Protein AF-A0A8J7WN67-F1 (afdb_monomer_lite)

Structure (mmCIF, N/CA/C/O backbone):
data_AF-A0A8J7WN67-F1
#
_entry.id   AF-A0A8J7WN67-F1
#
loop_
_atom_site.group_PDB
_atom_site.id
_atom_site.type_symbol
_atom_site.label_atom_id
_atom_site.label_alt_id
_atom_site.label_comp_id
_atom_site.label_asym_id
_atom_site.label_entity_id
_atom_site.label_seq_id
_atom_site.pdbx_PDB_ins_code
_atom_site.Cartn_x
_atom_site.Cartn_y
_atom_site.Cartn_z
_atom_site.occupancy
_atom_site.B_iso_or_equiv
_atom_site.auth_seq_id
_atom_site.auth_comp_id
_atom_site.auth_asym_id
_atom_site.auth_atom_id
_atom_site.pdbx_PDB_model_num
ATOM 1 N N . MET A 1 1 ? -8.769 19.699 -2.636 1.00 36.16 1 MET A N 1
ATOM 2 C CA . MET A 1 1 ? -9.204 18.817 -1.532 1.00 36.16 1 MET A CA 1
ATOM 3 C C . MET A 1 1 ? -9.669 17.515 -2.174 1.00 36.16 1 MET A C 1
ATOM 5 O O . MET A 1 1 ? -10.727 17.507 -2.778 1.00 36.16 1 MET A O 1
ATOM 9 N N . ILE A 1 2 ? -8.824 16.480 -2.238 1.00 42.72 2 ILE A N 1
ATOM 10 C CA . ILE A 1 2 ? -9.183 15.226 -2.929 1.00 42.72 2 ILE A CA 1
ATOM 11 C C . ILE A 1 2 ? -9.849 14.322 -1.897 1.00 42.72 2 ILE A C 1
ATOM 13 O O . ILE A 1 2 ? -9.195 13.940 -0.925 1.00 42.72 2 ILE A O 1
ATOM 17 N N . SER A 1 3 ? -11.139 14.047 -2.081 1.00 40.03 3 SER A N 1
ATOM 18 C CA . SER A 1 3 ? -11.943 13.208 -1.195 1.00 40.03 3 SER A CA 1
ATOM 19 C C . SER A 1 3 ? -11.244 11.877 -0.918 1.00 40.03 3 SER A C 1
ATOM 21 O O . SER A 1 3 ? -10.801 11.166 -1.822 1.00 40.03 3 SER A O 1
ATOM 23 N N . ARG A 1 4 ? -11.088 11.590 0.374 1.00 59.88 4 ARG A N 1
ATOM 24 C CA . ARG A 1 4 ? -10.411 10.424 0.936 1.00 59.88 4 ARG A CA 1
ATOM 25 C C . ARG A 1 4 ? -11.395 9.250 0.952 1.00 59.88 4 ARG A C 1
ATOM 27 O O . ARG A 1 4 ? -11.805 8.811 2.017 1.00 59.88 4 ARG A O 1
ATOM 34 N N . THR A 1 5 ? -11.834 8.795 -0.218 1.00 68.50 5 THR A N 1
ATOM 35 C CA . THR A 1 5 ? -12.753 7.652 -0.296 1.00 68.50 5 THR A CA 1
ATOM 36 C C . THR A 1 5 ? -11.936 6.371 -0.372 1.00 68.50 5 THR A C 1
ATOM 38 O O . THR A 1 5 ? -11.173 6.170 -1.321 1.00 68.50 5 THR A O 1
ATOM 41 N N . ALA A 1 6 ? -12.053 5.538 0.661 1.00 75.00 6 ALA A N 1
ATOM 42 C CA . ALA A 1 6 ? -11.533 4.180 0.635 1.00 75.00 6 ALA A CA 1
ATOM 43 C C . ALA A 1 6 ? -12.230 3.397 -0.496 1.00 75.00 6 ALA A C 1
ATOM 45 O O . ALA A 1 6 ? -13.436 3.568 -0.688 1.00 75.00 6 ALA A O 1
ATOM 46 N N . PRO A 1 7 ? -11.497 2.590 -1.279 1.00 85.50 7 PRO A N 1
ATOM 47 C CA . PRO A 1 7 ? -12.092 1.821 -2.368 1.00 85.50 7 PRO A CA 1
ATOM 48 C C . PRO A 1 7 ? -13.049 0.753 -1.820 1.00 85.50 7 PRO A C 1
ATOM 50 O O . PRO A 1 7 ? -12.815 0.185 -0.753 1.00 85.50 7 PRO A O 1
ATOM 53 N N . THR A 1 8 ? -14.109 0.449 -2.567 1.00 89.19 8 THR A N 1
ATOM 54 C CA . THR A 1 8 ? -14.980 -0.695 -2.267 1.00 89.19 8 THR A CA 1
ATOM 55 C C . THR A 1 8 ? -14.362 -1.992 -2.790 1.00 89.19 8 THR A C 1
ATOM 57 O O . THR A 1 8 ? -13.479 -1.982 -3.648 1.00 89.19 8 THR A O 1
ATOM 60 N N . ARG A 1 9 ? -14.845 -3.140 -2.305 1.00 89.44 9 ARG A N 1
ATOM 61 C CA . ARG A 1 9 ? -14.397 -4.462 -2.770 1.00 89.44 9 ARG A CA 1
ATOM 62 C C . ARG A 1 9 ? -14.527 -4.618 -4.289 1.00 89.44 9 ARG A C 1
ATOM 64 O O . ARG A 1 9 ? -13.596 -5.086 -4.938 1.00 89.44 9 ARG A O 1
ATOM 71 N N . GLU A 1 10 ? -15.658 -4.204 -4.849 1.00 89.38 10 GLU A N 1
ATOM 72 C CA . GLU A 1 10 ? -15.941 -4.298 -6.285 1.00 89.38 10 GLU A CA 1
ATOM 73 C C . GLU A 1 10 ? -14.968 -3.453 -7.114 1.00 89.38 10 GLU A C 1
ATOM 75 O O . GLU A 1 10 ? -14.415 -3.944 -8.095 1.00 89.38 10 GLU A O 1
ATOM 80 N N . GLU A 1 11 ? -14.657 -2.235 -6.662 1.00 88.38 11 GLU A N 1
ATOM 81 C CA . GLU A 1 11 ? -13.677 -1.343 -7.299 1.00 88.38 11 GLU A CA 1
ATOM 82 C C . GLU A 1 11 ? -12.257 -1.931 -7.318 1.00 88.38 11 GLU A C 1
ATOM 84 O O . GLU A 1 11 ? -11.473 -1.696 -8.245 1.00 88.38 11 GLU A O 1
ATOM 89 N N . ILE A 1 12 ? -11.900 -2.690 -6.280 1.00 89.50 12 ILE A N 1
ATOM 90 C CA . ILE A 1 12 ? -10.606 -3.369 -6.182 1.00 89.50 12 ILE A CA 1
ATOM 91 C C . ILE A 1 12 ? -10.578 -4.562 -7.147 1.00 89.50 12 ILE A C 1
ATOM 93 O O . ILE A 1 12 ? -9.608 -4.725 -7.888 1.00 89.50 12 ILE A O 1
ATOM 97 N N . ILE A 1 13 ? -11.643 -5.366 -7.182 1.00 88.88 13 ILE A N 1
ATOM 98 C CA . ILE A 1 13 ? -11.752 -6.538 -8.066 1.00 88.88 13 ILE A CA 1
ATOM 99 C C . ILE A 1 13 ? -11.790 -6.118 -9.540 1.00 88.88 13 ILE A C 1
ATOM 101 O O . ILE A 1 13 ? -11.140 -6.753 -10.371 1.00 88.88 13 ILE A O 1
ATOM 105 N N . ALA A 1 14 ? -12.467 -5.014 -9.868 1.00 89.38 14 ALA A N 1
ATOM 106 C CA . ALA A 1 14 ? -12.557 -4.480 -11.226 1.00 89.38 14 ALA A CA 1
ATOM 107 C C . ALA A 1 14 ? -11.191 -4.098 -11.827 1.00 89.38 14 ALA A C 1
ATOM 109 O O . ALA A 1 14 ? -11.031 -4.085 -13.046 1.00 89.38 14 ALA A O 1
ATOM 110 N N . ARG A 1 15 ? -10.169 -3.838 -10.995 1.00 86.44 15 ARG A N 1
ATOM 111 C CA . ARG A 1 15 ? -8.791 -3.596 -11.464 1.00 86.44 15 ARG A CA 1
ATOM 112 C C . ARG A 1 15 ? -8.061 -4.861 -11.921 1.00 86.44 15 ARG A C 1
ATOM 114 O O . ARG A 1 15 ? -6.970 -4.766 -12.482 1.00 86.44 15 ARG A O 1
ATOM 121 N N . GLY A 1 16 ? -8.652 -6.034 -11.710 1.00 90.56 16 GLY A N 1
ATOM 122 C CA . GLY A 1 16 ? -8.095 -7.322 -12.095 1.00 90.56 16 GLY A CA 1
ATOM 123 C C . GLY A 1 16 ? -7.224 -7.934 -11.003 1.00 90.56 16 GLY A C 1
ATOM 124 O O . GLY A 1 16 ? -7.460 -7.754 -9.813 1.00 90.56 16 GLY A O 1
ATOM 125 N N . VAL A 1 17 ? -6.213 -8.706 -11.406 1.00 90.44 17 VAL A N 1
ATOM 126 C CA . VAL A 1 17 ? -5.417 -9.552 -10.492 1.00 90.44 17 VAL A CA 1
ATOM 127 C C . VAL A 1 17 ? -4.293 -8.813 -9.760 1.00 90.44 17 VAL A C 1
ATOM 129 O O . VAL A 1 17 ? -3.751 -9.319 -8.773 1.00 90.44 17 VAL A O 1
ATOM 132 N N . ARG A 1 18 ? -3.897 -7.641 -10.264 1.00 92.62 18 ARG A N 1
ATOM 133 C CA . ARG A 1 18 ? -2.784 -6.840 -9.748 1.00 92.62 18 ARG A CA 1
ATOM 134 C C . ARG A 1 18 ? -3.163 -5.369 -9.752 1.00 92.62 18 ARG A C 1
ATOM 136 O O . ARG A 1 18 ? -3.704 -4.872 -10.732 1.00 92.62 18 ARG A O 1
ATOM 143 N N . ILE A 1 19 ? -2.788 -4.678 -8.687 1.00 92.44 19 ILE A N 1
ATOM 144 C CA . ILE A 1 19 ? -2.975 -3.241 -8.521 1.00 92.44 19 ILE A CA 1
ATOM 145 C C . ILE A 1 19 ? -1.603 -2.573 -8.495 1.00 92.44 19 ILE A C 1
ATOM 147 O O . ILE A 1 19 ? -0.637 -3.128 -7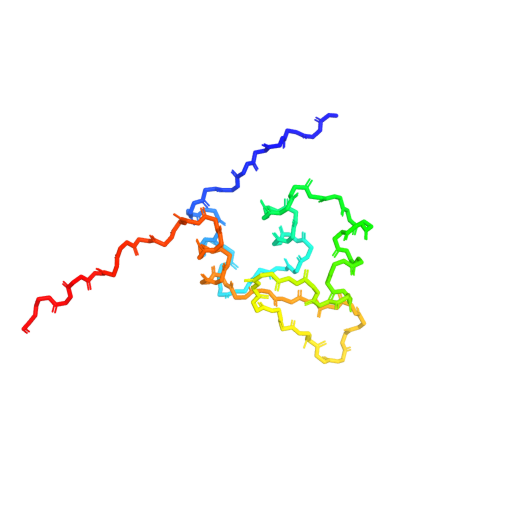.974 1.00 92.44 19 ILE A O 1
ATOM 151 N N . ASP A 1 20 ? -1.508 -1.382 -9.078 1.00 91.69 20 ASP A N 1
ATOM 152 C CA . ASP A 1 20 ? -0.308 -0.552 -8.997 1.00 91.69 20 ASP A CA 1
ATOM 153 C C . ASP A 1 20 ? 0.072 -0.263 -7.531 1.00 91.69 20 ASP A C 1
ATOM 155 O O . ASP A 1 20 ? -0.777 0.046 -6.692 1.00 91.69 20 ASP A O 1
ATOM 159 N N . GLY A 1 21 ? 1.365 -0.348 -7.224 1.00 91.56 21 GLY A N 1
ATOM 160 C CA . GLY A 1 21 ? 1.886 -0.220 -5.868 1.00 91.56 21 GLY A CA 1
ATOM 161 C C . GLY A 1 21 ? 1.538 1.108 -5.211 1.00 91.56 21 GLY A C 1
ATOM 162 O O . GLY A 1 21 ? 1.166 1.113 -4.040 1.00 91.56 21 GLY A O 1
ATOM 163 N N . LEU A 1 22 ? 1.597 2.221 -5.953 1.00 91.50 22 LEU A N 1
ATOM 164 C CA . LEU A 1 22 ? 1.215 3.533 -5.425 1.00 91.50 22 LEU A CA 1
ATOM 165 C C . LEU A 1 22 ? -0.273 3.601 -5.085 1.00 91.50 22 LEU A C 1
ATOM 167 O O . LEU A 1 22 ? -0.660 4.187 -4.074 1.00 91.50 22 LEU A O 1
ATOM 171 N N . THR A 1 23 ? -1.106 3.009 -5.932 1.00 91.75 23 THR A N 1
ATOM 172 C CA . THR A 1 23 ? -2.549 2.922 -5.707 1.00 91.75 23 THR A CA 1
ATOM 173 C C . THR A 1 23 ? -2.847 2.108 -4.448 1.00 91.75 23 THR A C 1
ATOM 175 O O . THR A 1 23 ? -3.600 2.567 -3.592 1.00 91.75 23 THR A O 1
ATOM 178 N N . ALA A 1 24 ? -2.189 0.958 -4.278 1.00 92.00 24 ALA A N 1
ATOM 179 C CA . ALA A 1 24 ? -2.354 0.108 -3.102 1.00 92.00 24 ALA A CA 1
ATOM 180 C C . ALA A 1 24 ? -1.924 0.806 -1.800 1.00 92.00 24 ALA A C 1
ATOM 182 O O . ALA A 1 24 ? -2.709 0.862 -0.855 1.00 92.00 24 ALA A O 1
ATOM 183 N N . VAL A 1 25 ? -0.727 1.409 -1.744 1.00 92.06 25 VAL A N 1
ATOM 184 C CA . VAL A 1 25 ? -0.268 2.117 -0.527 1.00 92.06 25 VAL A CA 1
ATOM 185 C C . VAL A 1 25 ? -1.122 3.339 -0.211 1.00 92.06 25 VAL A C 1
ATOM 187 O O . VAL A 1 25 ? -1.336 3.651 0.959 1.00 92.06 25 VAL A O 1
ATOM 190 N N . ARG A 1 26 ? -1.652 4.021 -1.232 1.00 91.00 26 ARG A N 1
ATOM 191 C CA . ARG A 1 26 ? -2.585 5.130 -1.030 1.00 91.00 26 ARG A CA 1
ATOM 192 C C . ARG A 1 26 ? -3.877 4.652 -0.375 1.00 91.00 26 ARG A C 1
ATOM 194 O O . ARG A 1 26 ? -4.387 5.343 0.498 1.00 91.00 26 ARG A O 1
ATOM 201 N N . TRP A 1 27 ? -4.414 3.513 -0.797 1.00 90.75 27 TRP A N 1
ATOM 202 C CA . TRP A 1 27 ? -5.646 2.968 -0.232 1.00 90.75 27 TRP A CA 1
ATOM 203 C C . TRP A 1 27 ? -5.454 2.390 1.167 1.00 90.75 27 TRP A C 1
ATOM 205 O O . TRP A 1 27 ? -6.297 2.619 2.024 1.00 90.75 27 TRP A O 1
ATOM 215 N N . ILE A 1 28 ? -4.342 1.695 1.400 1.00 89.69 28 ILE A N 1
ATOM 216 C CA . ILE A 1 28 ? -4.069 1.009 2.667 1.00 89.69 28 ILE A CA 1
ATOM 217 C C . ILE A 1 28 ? -3.589 1.984 3.747 1.00 89.69 28 ILE A C 1
ATOM 219 O O . ILE A 1 28 ? -4.108 1.977 4.857 1.00 89.69 28 ILE A O 1
ATOM 223 N N . TYR A 1 29 ? -2.620 2.845 3.429 1.00 89.56 29 TYR A N 1
ATOM 224 C CA . TYR A 1 29 ? -1.998 3.741 4.412 1.00 89.56 29 TYR A CA 1
ATOM 225 C C . TYR A 1 29 ? -2.500 5.187 4.329 1.00 89.56 29 TYR A C 1
ATOM 227 O O . TYR A 1 29 ? -2.122 6.019 5.150 1.00 89.56 29 TYR A O 1
ATOM 235 N N . GLY A 1 30 ? -3.308 5.539 3.321 1.00 89.44 30 GLY A N 1
ATOM 236 C CA . GLY A 1 30 ? -3.806 6.909 3.153 1.00 89.44 30 GLY A CA 1
ATOM 237 C C . GLY A 1 30 ? -2.725 7.931 2.779 1.00 89.44 30 GLY A C 1
ATOM 238 O O . GLY A 1 30 ? -2.929 9.133 2.957 1.00 89.44 30 GLY A O 1
ATOM 239 N N . VAL A 1 31 ? -1.568 7.480 2.283 1.00 90.25 31 VAL A N 1
ATOM 240 C CA . VAL A 1 31 ? -0.397 8.335 2.034 1.00 90.25 31 VAL A CA 1
ATOM 241 C C . VAL A 1 31 ? -0.340 8.895 0.608 1.00 90.25 31 VAL A C 1
ATOM 243 O O . VAL A 1 31 ? -0.885 8.332 -0.342 1.00 90.25 31 VAL A O 1
ATOM 246 N N . GLY A 1 32 ? 0.359 10.023 0.452 1.00 88.88 32 GLY A N 1
ATOM 247 C CA . GLY A 1 32 ? 0.656 10.630 -0.850 1.00 88.88 32 GLY A CA 1
ATOM 248 C C . GLY A 1 32 ? 1.788 9.926 -1.614 1.00 88.88 32 GLY A C 1
ATOM 249 O O . GLY A 1 32 ? 2.463 9.047 -1.083 1.00 88.88 32 GLY A O 1
ATOM 250 N N . ARG A 1 33 ? 2.036 10.352 -2.864 1.00 89.56 33 ARG A N 1
ATOM 251 C CA . ARG A 1 33 ? 2.999 9.707 -3.786 1.00 89.56 33 ARG A CA 1
ATOM 252 C C . ARG A 1 33 ? 4.409 9.568 -3.212 1.00 89.56 33 ARG A C 1
ATOM 254 O O . ARG A 1 33 ? 4.970 8.483 -3.293 1.00 89.56 33 ARG A O 1
ATOM 261 N N . THR A 1 34 ? 4.971 10.639 -2.646 1.00 91.94 34 THR A N 1
ATOM 262 C CA . THR A 1 34 ? 6.343 10.632 -2.109 1.00 91.94 34 THR A CA 1
ATOM 263 C C . THR A 1 34 ? 6.491 9.570 -1.028 1.00 91.94 34 THR A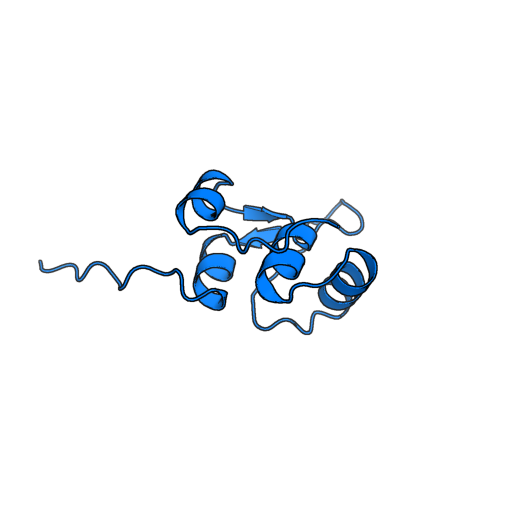 C 1
ATOM 265 O O . THR A 1 34 ? 7.285 8.646 -1.179 1.00 91.94 34 THR A O 1
ATOM 268 N N . LYS A 1 35 ? 5.631 9.628 -0.005 1.00 90.94 35 LYS A N 1
ATOM 269 C CA . LYS A 1 35 ? 5.653 8.669 1.100 1.00 90.94 35 LYS A CA 1
ATOM 270 C C . LYS A 1 35 ? 5.317 7.247 0.643 1.00 90.94 35 LYS A C 1
ATOM 272 O O . LYS A 1 35 ? 5.897 6.290 1.141 1.00 90.94 35 LYS A O 1
ATOM 277 N N . GLY A 1 36 ? 4.428 7.105 -0.339 1.00 91.38 36 GLY A N 1
ATOM 278 C CA . GLY A 1 36 ? 4.110 5.820 -0.957 1.00 91.38 36 GLY A CA 1
ATOM 279 C C . GLY A 1 36 ? 5.324 5.170 -1.624 1.00 91.38 36 GLY A C 1
ATOM 280 O O . GLY A 1 36 ? 5.598 3.999 -1.378 1.00 91.38 36 GLY A O 1
ATOM 281 N N . TYR A 1 37 ? 6.097 5.923 -2.412 1.00 90.38 37 TYR A N 1
ATOM 282 C CA . TYR A 1 37 ? 7.335 5.408 -3.003 1.00 90.38 37 TYR A CA 1
ATOM 283 C C . TYR A 1 37 ? 8.394 5.070 -1.959 1.00 90.38 37 TYR A C 1
ATOM 285 O O . TYR A 1 37 ? 9.086 4.066 -2.121 1.00 90.38 37 TYR A O 1
ATOM 293 N N . GLU A 1 38 ? 8.526 5.872 -0.901 1.00 91.94 38 GLU A N 1
ATOM 294 C CA . GLU A 1 38 ? 9.436 5.558 0.204 1.00 91.94 38 GLU A CA 1
ATOM 295 C C . GLU A 1 38 ? 9.087 4.212 0.845 1.00 91.94 38 GLU A C 1
ATOM 297 O O . GLU A 1 38 ? 9.966 3.366 0.984 1.00 91.94 38 GLU A O 1
ATOM 302 N N . LEU A 1 39 ? 7.808 3.967 1.148 1.00 91.12 39 LEU A N 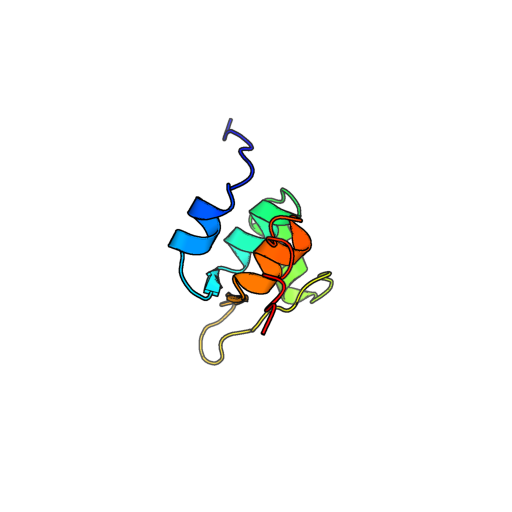1
ATOM 303 C CA . LEU A 1 39 ? 7.352 2.692 1.711 1.00 91.12 39 LEU A CA 1
ATOM 304 C C . LEU A 1 39 ? 7.603 1.513 0.757 1.00 91.12 39 LEU A C 1
ATOM 306 O O . LEU A 1 39 ? 8.147 0.490 1.169 1.00 91.12 39 LEU A O 1
ATOM 310 N N . LEU A 1 40 ? 7.280 1.671 -0.533 1.00 90.69 40 LEU A N 1
ATOM 311 C CA . LEU A 1 40 ? 7.502 0.638 -1.555 1.00 90.69 40 LEU A CA 1
ATOM 312 C C . LEU A 1 40 ? 8.985 0.297 -1.737 1.00 90.69 40 LEU A C 1
ATOM 314 O O . LEU A 1 40 ? 9.326 -0.864 -1.945 1.00 90.69 40 LEU A O 1
ATOM 318 N N . ARG A 1 41 ? 9.869 1.298 -1.665 1.00 88.94 41 ARG A N 1
ATOM 319 C CA . ARG A 1 41 ? 11.323 1.098 -1.753 1.00 88.94 41 ARG A CA 1
ATOM 320 C C . ARG A 1 41 ? 11.903 0.504 -0.473 1.00 88.94 41 ARG A C 1
ATOM 322 O O . ARG A 1 41 ? 12.818 -0.305 -0.564 1.00 88.94 41 ARG A O 1
ATOM 329 N N . SER A 1 42 ? 11.385 0.909 0.686 1.00 88.88 42 SER A N 1
ATOM 330 C CA . SER A 1 42 ? 11.809 0.402 1.995 1.00 88.88 42 SER A CA 1
ATOM 331 C C . SER A 1 42 ? 11.415 -1.062 2.196 1.00 88.88 42 SER A C 1
ATOM 333 O O . SER A 1 42 ? 12.081 -1.779 2.932 1.00 88.88 42 SER A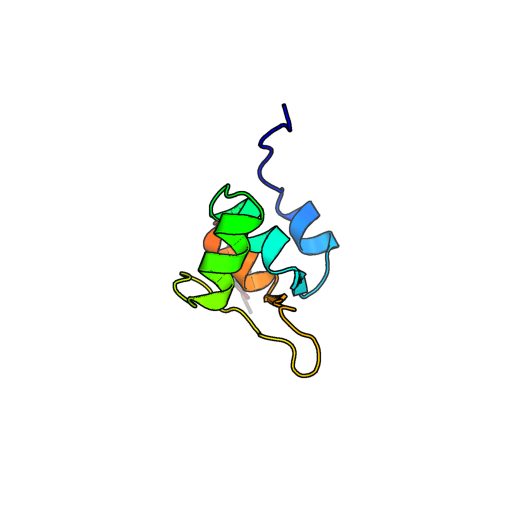 O 1
ATOM 335 N N . GLY A 1 43 ? 10.322 -1.509 1.565 1.00 82.69 43 GLY A N 1
ATOM 336 C CA . GLY A 1 43 ? 9.777 -2.856 1.759 1.00 82.69 43 GLY A CA 1
ATOM 337 C C . GLY A 1 43 ? 9.106 -3.058 3.122 1.00 82.69 43 GLY A C 1
ATOM 338 O O . GLY A 1 43 ? 8.680 -4.166 3.426 1.00 82.69 43 GLY A O 1
ATOM 339 N N . SER A 1 44 ? 8.980 -1.996 3.924 1.00 81.50 44 SER A N 1
ATOM 340 C CA . SER A 1 44 ? 8.342 -1.997 5.245 1.00 81.50 44 SER A CA 1
ATOM 341 C C . SER A 1 44 ? 6.820 -1.955 5.099 1.00 81.50 44 SER A C 1
ATOM 343 O O . SER A 1 44 ? 6.184 -0.943 5.389 1.00 81.50 44 SER A O 1
ATOM 345 N N . LEU A 1 45 ? 6.259 -3.024 4.544 1.00 87.06 45 LEU A N 1
ATOM 346 C CA . LEU A 1 45 ? 4.843 -3.156 4.226 1.00 87.06 45 LEU A CA 1
ATOM 347 C C . LEU A 1 45 ? 4.299 -4.436 4.856 1.00 87.06 45 LEU A C 1
ATOM 349 O O . LEU A 1 45 ? 4.934 -5.485 4.783 1.00 87.06 45 LEU A O 1
ATOM 353 N N . ASP A 1 46 ? 3.083 -4.372 5.391 1.00 84.44 46 ASP A N 1
ATOM 354 C CA . ASP A 1 46 ? 2.376 -5.513 6.002 1.00 84.44 46 ASP A CA 1
ATOM 355 C C . ASP A 1 46 ? 1.788 -6.491 4.962 1.00 84.44 46 ASP A C 1
ATOM 357 O O . ASP A 1 46 ? 0.982 -7.383 5.261 1.00 84.44 46 ASP A O 1
ATOM 361 N N . PHE A 1 47 ? 2.153 -6.302 3.696 1.00 88.19 47 PHE A N 1
ATOM 362 C CA .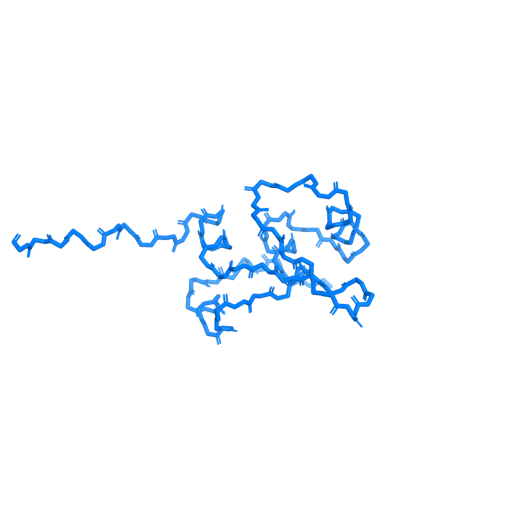 PHE A 1 47 ? 1.648 -7.062 2.567 1.00 88.19 47 PHE A CA 1
ATOM 363 C C . PHE A 1 47 ? 2.692 -7.265 1.488 1.00 88.19 47 PHE A C 1
ATOM 365 O O . PHE A 1 47 ? 3.659 -6.514 1.338 1.00 88.19 47 PHE A O 1
ATOM 372 N N . LYS A 1 48 ? 2.455 -8.301 0.687 1.00 89.31 48 LYS A N 1
ATOM 373 C CA . LYS A 1 48 ? 3.361 -8.685 -0.382 1.00 89.31 48 LYS A CA 1
ATOM 374 C C . LYS A 1 48 ? 3.314 -7.680 -1.527 1.00 89.31 48 LYS A C 1
ATOM 376 O O . LYS A 1 48 ? 2.278 -7.471 -2.157 1.00 89.31 48 LYS A O 1
ATOM 381 N N . VAL A 1 49 ? 4.483 -7.154 -1.877 1.00 92.19 49 VAL A N 1
ATOM 382 C CA . VAL A 1 49 ? 4.687 -6.334 -3.073 1.00 92.19 49 VAL A CA 1
ATOM 383 C C . VAL A 1 49 ? 5.612 -7.050 -4.038 1.00 92.19 49 VAL A C 1
ATOM 385 O O . VAL A 1 49 ? 6.635 -7.612 -3.655 1.00 92.19 49 VAL A O 1
ATOM 388 N N . ILE A 1 50 ? 5.247 -7.029 -5.315 1.00 91.56 50 ILE A N 1
ATOM 389 C CA . ILE A 1 50 ? 6.042 -7.587 -6.401 1.00 91.56 50 ILE A CA 1
ATOM 390 C C . ILE A 1 50 ? 6.679 -6.422 -7.146 1.00 91.56 50 ILE A C 1
ATOM 392 O O . ILE A 1 50 ? 5.994 -5.573 -7.717 1.00 91.56 50 ILE A O 1
ATOM 396 N N . ARG A 1 51 ? 8.009 -6.388 -7.166 1.00 90.62 51 ARG A N 1
ATOM 397 C CA . ARG A 1 51 ? 8.749 -5.464 -8.022 1.00 90.62 51 ARG A CA 1
ATOM 398 C C . ARG A 1 51 ? 8.817 -6.041 -9.431 1.00 90.62 51 ARG A C 1
ATOM 400 O O . ARG A 1 51 ? 9.259 -7.173 -9.612 1.00 90.62 51 ARG A O 1
ATOM 407 N N . VAL A 1 52 ? 8.393 -5.265 -10.423 1.00 87.94 52 VAL A N 1
ATOM 408 C CA . VAL A 1 52 ? 8.434 -5.688 -11.825 1.00 87.94 52 VAL A CA 1
ATOM 409 C C . VAL A 1 52 ? 9.850 -5.451 -12.369 1.00 87.94 52 VAL A C 1
ATOM 411 O O . VAL A 1 52 ? 10.298 -4.300 -12.402 1.00 87.94 52 VAL A O 1
ATOM 414 N N . PRO A 1 53 ? 10.585 -6.501 -12.776 1.00 82.88 53 PRO A N 1
ATOM 415 C CA . PRO A 1 53 ? 11.917 -6.340 -13.349 1.00 82.88 53 PRO A CA 1
ATOM 416 C C . PRO A 1 53 ? 11.849 -5.588 -14.687 1.00 82.88 53 PRO A C 1
ATOM 418 O O . PRO A 1 53 ? 10.862 -5.667 -15.414 1.00 82.88 53 PRO A O 1
ATOM 421 N N . GLY A 1 54 ? 12.893 -4.823 -15.012 1.00 80.38 54 GLY A N 1
ATOM 422 C CA . GLY A 1 54 ? 12.977 -4.072 -16.273 1.00 80.38 54 GLY A CA 1
ATOM 423 C C . GLY A 1 54 ? 12.219 -2.738 -16.309 1.00 80.38 54 GLY A C 1
ATOM 424 O O . GLY A 1 54 ? 12.393 -1.977 -17.256 1.00 80.38 54 GLY A O 1
ATOM 425 N N . ARG A 1 55 ? 11.439 -2.388 -15.276 1.00 75.50 55 ARG A N 1
ATOM 426 C CA . ARG A 1 55 ? 10.881 -1.036 -15.111 1.00 75.50 55 ARG A CA 1
ATOM 427 C C . ARG A 1 55 ? 11.317 -0.435 -13.782 1.00 75.50 55 ARG A C 1
ATOM 429 O O . ARG A 1 55 ? 11.068 -0.995 -12.713 1.00 75.50 55 ARG A O 1
ATOM 436 N N . ARG A 1 56 ? 11.991 0.718 -13.839 1.00 68.75 56 ARG A N 1
ATOM 437 C CA . ARG A 1 56 ? 12.415 1.446 -12.637 1.00 68.75 56 ARG A CA 1
ATOM 438 C C . ARG A 1 56 ? 11.152 1.836 -11.859 1.00 68.75 56 ARG A C 1
ATOM 440 O O . ARG A 1 56 ? 10.255 2.455 -12.415 1.00 68.75 56 ARG A O 1
ATOM 447 N N . GLU A 1 57 ? 11.070 1.399 -10.602 1.00 71.50 57 GLU A N 1
ATOM 448 C CA . GLU A 1 57 ? 10.012 1.786 -9.651 1.00 71.50 57 GLU A CA 1
ATOM 449 C C . GLU A 1 57 ? 8.589 1.323 -10.005 1.00 71.50 57 GLU A C 1
ATOM 451 O O . GLU A 1 57 ? 7.612 1.875 -9.500 1.00 71.50 57 GLU A O 1
ATOM 456 N N . SER A 1 58 ? 8.456 0.284 -10.834 1.00 84.75 58 SER A N 1
ATOM 457 C CA . SER A 1 58 ? 7.174 -0.399 -11.022 1.00 84.75 58 SER A CA 1
ATOM 458 C C . SER A 1 58 ? 6.982 -1.465 -9.952 1.00 84.75 58 SER A C 1
ATOM 460 O O . SER A 1 58 ? 7.646 -2.504 -9.950 1.00 84.75 58 SER A O 1
ATOM 462 N N . TYR A 1 59 ? 6.049 -1.193 -9.050 1.00 91.12 59 TYR A N 1
ATOM 463 C CA . TYR A 1 59 ? 5.604 -2.114 -8.016 1.00 91.12 59 TYR A CA 1
ATOM 464 C C . TYR A 1 59 ? 4.161 -2.496 -8.299 1.00 91.12 59 TYR A C 1
ATOM 466 O O . TYR A 1 59 ? 3.362 -1.648 -8.689 1.00 91.12 59 TYR A O 1
ATOM 474 N N . VAL A 1 60 ? 3.827 -3.761 -8.094 1.00 92.88 60 VAL A N 1
ATOM 475 C CA . VAL A 1 60 ? 2.455 -4.252 -8.184 1.00 92.88 60 VAL A CA 1
ATOM 476 C C . VAL A 1 60 ? 2.124 -5.069 -6.949 1.00 92.88 60 VAL A C 1
ATOM 478 O O . VAL A 1 60 ? 2.966 -5.787 -6.410 1.00 92.88 60 VAL A O 1
ATOM 481 N N . VAL A 1 61 ? 0.884 -4.956 -6.503 1.00 93.62 61 VAL A N 1
ATOM 482 C CA . VAL A 1 61 ? 0.355 -5.647 -5.331 1.00 93.62 61 VAL A CA 1
ATOM 483 C C . VAL A 1 61 ? -0.737 -6.594 -5.809 1.00 93.62 61 VAL A C 1
ATO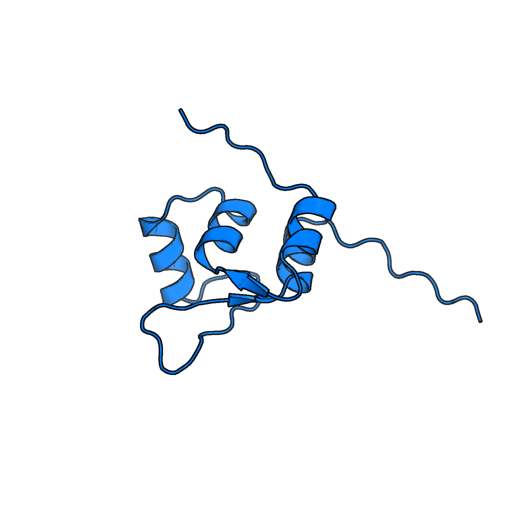M 485 O O . VAL A 1 61 ? -1.589 -6.175 -6.597 1.00 93.62 61 VAL A O 1
ATOM 488 N N . PRO A 1 62 ? -0.726 -7.872 -5.404 1.00 93.62 62 PRO A N 1
ATOM 489 C CA . PRO A 1 62 ? -1.829 -8.774 -5.699 1.00 93.62 62 PRO A CA 1
ATOM 490 C C . PRO A 1 62 ? -3.147 -8.225 -5.148 1.00 93.62 62 PRO A C 1
ATOM 492 O O . PRO A 1 62 ? -3.202 -7.757 -4.013 1.00 93.62 62 PRO A O 1
ATOM 495 N N . THR A 1 63 ? -4.224 -8.327 -5.919 1.00 93.69 63 THR A N 1
ATOM 496 C CA . THR A 1 63 ? -5.551 -7.874 -5.473 1.00 93.69 63 THR A CA 1
ATOM 497 C C . THR A 1 63 ? -6.004 -8.577 -4.194 1.00 93.69 63 THR A C 1
ATOM 499 O O . THR A 1 63 ? -6.549 -7.936 -3.299 1.00 93.69 63 THR A O 1
ATOM 502 N N . SER A 1 64 ? -5.696 -9.868 -4.051 1.00 91.31 64 SER A N 1
ATOM 503 C CA . SER A 1 64 ? -5.961 -10.638 -2.831 1.00 91.31 64 SER A CA 1
ATOM 504 C C . SER A 1 64 ? -5.302 -10.040 -1.585 1.00 91.31 64 SER A C 1
ATOM 506 O O . SER A 1 64 ? -5.927 -10.020 -0.528 1.00 91.31 64 SER A O 1
ATOM 508 N N . GLU A 1 65 ? -4.083 -9.508 -1.712 1.00 92.19 65 GLU A N 1
ATOM 509 C CA . GLU A 1 65 ? -3.371 -8.843 -0.616 1.00 92.19 65 GLU A CA 1
ATOM 510 C C . GLU A 1 65 ? -4.017 -7.508 -0.255 1.00 92.19 65 GLU A C 1
ATOM 512 O O . GLU A 1 65 ? -4.199 -7.217 0.923 1.00 92.19 65 GLU A O 1
ATOM 517 N N . VAL A 1 66 ? -4.430 -6.720 -1.252 1.00 91.62 66 VAL A N 1
ATOM 518 C CA . VAL A 1 66 ? -5.143 -5.457 -1.003 1.00 91.62 66 VAL A CA 1
ATOM 519 C C . VAL A 1 66 ? -6.460 -5.719 -0.271 1.00 91.62 66 VAL A C 1
ATOM 521 O O . VAL A 1 66 ? -6.746 -5.066 0.729 1.00 91.62 66 VAL A O 1
ATOM 524 N N . LEU A 1 67 ? -7.230 -6.718 -0.712 1.00 91.62 67 LEU A N 1
ATOM 525 C CA . LEU A 1 67 ? -8.462 -7.133 -0.037 1.00 91.62 67 LEU A CA 1
ATOM 526 C C . LEU A 1 67 ? -8.191 -7.641 1.385 1.00 91.62 67 LEU A C 1
ATOM 528 O O . LEU A 1 67 ? -8.947 -7.306 2.291 1.00 91.62 67 LEU A O 1
ATOM 532 N N . ARG A 1 68 ? -7.108 -8.409 1.592 1.00 91.50 68 ARG A N 1
ATOM 533 C CA . ARG A 1 68 ? -6.696 -8.923 2.912 1.00 91.50 68 ARG A CA 1
ATOM 534 C C . ARG A 1 68 ? -6.491 -7.791 3.902 1.00 91.50 68 ARG A C 1
ATOM 536 O O . ARG A 1 68 ? -7.072 -7.800 4.978 1.00 91.50 68 ARG A O 1
ATOM 543 N N . VAL A 1 69 ? -5.656 -6.827 3.526 1.00 91.75 69 VAL A N 1
ATOM 544 C CA . VAL A 1 69 ? -5.235 -5.749 4.425 1.00 91.75 69 VAL A CA 1
ATOM 545 C C . VAL A 1 69 ? -6.383 -4.792 4.721 1.00 91.75 69 VAL A C 1
ATOM 547 O O . VAL A 1 69 ? -6.486 -4.288 5.833 1.00 91.75 69 VAL A O 1
ATOM 550 N N . LEU A 1 70 ? -7.270 -4.570 3.750 1.00 89.31 70 LEU A N 1
ATOM 551 C CA . LEU A 1 70 ? -8.459 -3.741 3.941 1.00 89.31 70 LEU A CA 1
ATOM 552 C C . LEU A 1 70 ? -9.606 -4.475 4.660 1.00 89.31 70 LEU A C 1
ATOM 554 O O . LEU A 1 70 ? -10.645 -3.866 4.894 1.00 89.31 70 LEU A O 1
ATOM 558 N N . GLY A 1 71 ? -9.452 -5.763 4.994 1.00 90.19 71 GLY A N 1
ATOM 559 C CA . GLY A 1 71 ? -10.509 -6.559 5.628 1.00 90.19 71 GLY A CA 1
ATOM 560 C C . GLY A 1 71 ? -11.711 -6.833 4.716 1.00 90.19 71 GLY A C 1
ATOM 561 O O . GLY A 1 71 ? -12.808 -7.078 5.201 1.00 90.19 71 GLY A O 1
ATOM 562 N N . LEU A 1 72 ? -11.517 -6.779 3.396 1.00 87.50 72 LEU A N 1
ATOM 563 C CA . LEU A 1 72 ? -12.551 -6.958 2.366 1.00 87.50 72 LEU A CA 1
ATOM 564 C C . LEU A 1 72 ? -12.534 -8.363 1.742 1.00 87.50 72 LEU A C 1
ATOM 566 O O . LEU A 1 72 ? -13.098 -8.580 0.665 1.00 87.50 72 LEU A O 1
ATOM 570 N N . GLN A 1 73 ? -11.844 -9.317 2.371 1.00 81.25 73 GLN A N 1
ATOM 571 C CA . GLN A 1 73 ? -11.963 -10.717 1.984 1.00 81.25 73 GLN A CA 1
ATOM 572 C C . GLN A 1 73 ? -13.322 -11.229 2.455 1.00 81.25 73 GLN A C 1
ATOM 574 O O . GLN A 1 73 ? -13.626 -11.184 3.643 1.00 81.25 73 GLN A O 1
ATOM 579 N N . ASP A 1 74 ? -14.134 -11.693 1.506 1.00 61.94 74 ASP A N 1
ATOM 580 C CA . ASP A 1 74 ? -15.285 -12.530 1.836 1.00 61.94 74 ASP A CA 1
ATOM 581 C C . ASP A 1 74 ? -14.766 -13.728 2.629 1.00 61.94 74 ASP A C 1
ATOM 583 O O . ASP A 1 74 ? -13.724 -14.293 2.273 1.00 61.94 74 ASP A O 1
ATOM 587 N N . ALA A 1 75 ? -15.482 -14.092 3.695 1.00 51.22 75 ALA A N 1
ATOM 588 C CA . ALA A 1 75 ? -15.256 -15.344 4.399 1.00 51.22 75 ALA A CA 1
ATOM 589 C C . ALA A 1 75 ? -15.084 -16.467 3.362 1.00 51.22 75 ALA A C 1
ATOM 591 O O . ALA A 1 75 ? -15.779 -16.443 2.338 1.00 51.22 75 ALA A O 1
ATOM 592 N N . PRO A 1 76 ? -14.140 -17.407 3.567 1.00 49.41 76 PRO A N 1
ATOM 593 C CA . PRO A 1 76 ? -13.963 -18.502 2.630 1.00 49.41 76 PRO A CA 1
ATOM 594 C C . PRO A 1 76 ? -15.338 -19.111 2.395 1.00 49.41 76 PRO A C 1
ATOM 596 O O . PRO A 1 76 ? -16.027 -19.443 3.358 1.00 49.41 76 PRO A O 1
ATOM 599 N N . ALA A 1 77 ? -15.754 -19.180 1.129 1.00 49.88 77 ALA A N 1
ATOM 600 C CA . ALA A 1 77 ? -16.903 -19.971 0.745 1.00 49.88 77 ALA A CA 1
ATOM 601 C C . ALA A 1 77 ? -16.631 -21.367 1.300 1.00 49.88 77 ALA A C 1
ATOM 603 O O . ALA A 1 77 ? -15.768 -22.086 0.787 1.00 49.88 77 ALA A O 1
ATOM 604 N N . GLU A 1 78 ? -17.281 -21.675 2.421 1.00 47.94 78 GLU A N 1
ATOM 605 C CA . GLU A 1 78 ? -17.266 -22.978 3.045 1.00 47.94 78 GLU A CA 1
ATOM 606 C C . GLU A 1 78 ? -17.745 -23.919 1.952 1.00 47.94 78 GLU A C 1
ATOM 608 O O . GLU A 1 78 ? -18.908 -23.926 1.548 1.00 47.94 78 GLU A O 1
ATOM 613 N N . THR A 1 79 ? -16.783 -24.608 1.348 1.00 50.44 79 THR A N 1
ATOM 614 C CA . THR A 1 79 ? -17.047 -25.649 0.376 1.00 50.44 79 THR A CA 1
ATOM 615 C C . THR A 1 79 ? -17.599 -26.798 1.198 1.00 50.44 79 THR A C 1
ATOM 617 O O . THR A 1 79 ? -16.869 -27.694 1.602 1.00 50.44 79 THR A O 1
ATOM 620 N N . ALA A 1 80 ? -18.890 -26.716 1.508 1.00 50.50 80 ALA A N 1
ATOM 621 C CA . ALA A 1 80 ? -19.687 -27.858 1.885 1.00 50.50 80 ALA A CA 1
ATOM 622 C C . ALA A 1 80 ? -19.775 -28.750 0.641 1.00 50.50 80 ALA A C 1
ATOM 624 O O . ALA A 1 80 ? -20.542 -28.491 -0.291 1.00 50.50 80 ALA A O 1
ATOM 625 N N . ARG A 1 81 ? -18.920 -29.767 0.604 1.00 44.03 81 ARG A N 1
ATOM 626 C CA . ARG A 1 81 ? -19.120 -30.976 -0.184 1.00 44.03 81 ARG A CA 1
ATOM 627 C C . ARG A 1 81 ? -18.702 -32.178 0.633 1.00 44.03 81 ARG A C 1
ATOM 629 O O . ARG A 1 81 ? -17.638 -32.089 1.279 1.00 44.03 81 ARG A O 1
#

Sequence (81 aa):
MISRTAPTREEIIARGVRIDGLTAVRWIYGVGRTKGYELLRSGSLDFKVIRVPGRRESYVVPTSEVLRVLGLQDAPAETAR

Organism: NCBI:txid977794

Radius of gyration: 13.83 Å; chains: 1; bounding box: 33×50×22 Å

Secondary structure (DSSP, 8-state):
-----PPPHHHHHTT-SEEEHHHHHHHHH---HHHHHHHHHHT--SS--EEPTTSTT-EEEEHHHHHHHTT----------

Foldseek 3Di:
DDDLDQDALVRLPVVPFKDWQLVLCCNLVVDDDVVSLVCVVVVVDPADWDDDPPDPSTIIGTSVRSCVSVVNDDDPPPPPD

pLDDT: mean 82.45, std 15.22, range [36.16, 93.69]